Protein AF-A0A7D5P5J7-F1 (afdb_monomer_lite)

Organism: NCBI:txid869886

Foldseek 3Di:
DDDDPDDDPPPPPVLVVVVVVVVVVVVVCPPPPHPDDDDDPDDSPDPALVVVLVVCVVPLVPAAEDEDDWLPDDPDDDISVRVSVVSDVCVVSNHYYAAQLQVLLVCCVVVVDPLARSLVVLVVVCVVSVVPDPVSLLRNCPPRPGDDPSRPPVND

Structure (mmCIF, N/CA/C/O backbone):
data_AF-A0A7D5P5J7-F1
#
_entry.id   AF-A0A7D5P5J7-F1
#
loop_
_atom_site.group_PDB
_atom_site.id
_atom_site.type_symbol
_atom_site.label_atom_id
_atom_site.label_alt_id
_atom_site.label_comp_id
_atom_site.label_asym_id
_atom_site.label_entity_id
_atom_site.label_seq_id
_atom_site.pdbx_PDB_ins_code
_atom_site.Cartn_x
_atom_site.Cartn_y
_atom_site.Cartn_z
_atom_site.occupancy
_atom_site.B_iso_or_equiv
_atom_site.auth_seq_id
_atom_site.auth_comp_id
_atom_site.auth_asym_id
_atom_site.auth_atom_id
_atom_site.pdbx_PDB_model_num
ATOM 1 N N . MET A 1 1 ? 46.779 -3.059 29.435 1.00 34.31 1 MET A N 1
ATOM 2 C CA . MET A 1 1 ? 46.005 -3.895 28.496 1.00 34.31 1 MET A CA 1
ATOM 3 C C . MET A 1 1 ? 45.195 -2.939 27.632 1.00 34.31 1 MET A C 1
ATOM 5 O O . MET A 1 1 ? 44.310 -2.282 28.158 1.00 34.31 1 MET A O 1
ATOM 9 N N . LYS A 1 2 ? 45.613 -2.713 26.380 1.00 31.36 2 LYS A N 1
ATOM 10 C CA . LYS A 1 2 ? 44.911 -1.836 25.431 1.00 31.36 2 LYS A CA 1
ATOM 11 C C . LYS A 1 2 ? 43.918 -2.707 24.664 1.00 31.36 2 LYS A C 1
ATOM 13 O O . LYS A 1 2 ? 44.349 -3.626 23.977 1.00 31.36 2 LYS A O 1
ATOM 18 N N . LEU A 1 3 ? 42.625 -2.447 24.826 1.00 29.69 3 LEU A N 1
ATOM 19 C CA . LEU A 1 3 ? 41.584 -3.024 23.981 1.00 29.69 3 LEU A CA 1
ATOM 20 C C . LEU A 1 3 ? 41.547 -2.213 22.684 1.00 29.69 3 LEU A C 1
ATOM 22 O O . LEU A 1 3 ? 41.175 -1.043 22.684 1.00 29.69 3 LEU A O 1
ATOM 26 N N . HIS A 1 4 ? 42.007 -2.826 21.597 1.00 30.12 4 HIS A N 1
ATOM 27 C CA . HIS A 1 4 ? 41.721 -2.361 20.248 1.00 30.12 4 HIS A CA 1
ATOM 28 C C . HIS A 1 4 ? 40.244 -2.639 19.957 1.00 30.12 4 HIS A C 1
ATOM 30 O O . HIS A 1 4 ? 39.862 -3.798 19.819 1.00 30.12 4 HIS A O 1
ATOM 36 N N . SER A 1 5 ? 39.421 -1.594 19.849 1.00 33.12 5 SER A N 1
ATOM 37 C CA . SER A 1 5 ? 38.124 -1.686 19.181 1.00 33.12 5 SER A CA 1
ATOM 38 C C . SER A 1 5 ? 38.363 -1.604 17.672 1.00 33.12 5 SER A C 1
ATOM 40 O O . SER A 1 5 ? 38.440 -0.523 17.091 1.00 33.12 5 SER A O 1
ATOM 42 N N . GLN A 1 6 ? 38.553 -2.759 17.044 1.00 39.28 6 GLN A N 1
ATOM 43 C CA . GLN A 1 6 ? 38.302 -2.920 15.617 1.00 39.28 6 GLN A CA 1
ATOM 44 C C . GLN A 1 6 ? 37.005 -3.712 15.488 1.00 39.28 6 GLN A C 1
ATOM 46 O O . GLN A 1 6 ? 36.958 -4.891 15.823 1.00 39.28 6 GLN A O 1
ATOM 51 N N . GLY A 1 7 ? 35.955 -3.024 15.058 1.00 33.19 7 GLY A N 1
ATOM 52 C CA . GLY A 1 7 ? 34.623 -3.568 14.838 1.00 33.19 7 GLY A CA 1
ATOM 53 C C . GLY A 1 7 ? 33.859 -2.589 13.961 1.00 33.19 7 GLY A C 1
ATOM 54 O O . GLY A 1 7 ? 33.176 -1.716 14.463 1.00 33.19 7 GLY A O 1
ATOM 55 N N . THR A 1 8 ? 34.142 -2.678 12.667 1.00 38.69 8 THR A N 1
ATOM 56 C CA . THR A 1 8 ? 33.368 -2.216 11.507 1.00 38.69 8 THR A CA 1
ATOM 57 C C . THR A 1 8 ? 31.962 -1.658 11.781 1.00 38.69 8 THR A C 1
ATOM 59 O O . THR A 1 8 ? 30.986 -2.399 11.702 1.00 38.69 8 THR A O 1
ATOM 62 N N . ASP A 1 9 ? 31.848 -0.338 11.942 1.00 38.09 9 ASP A N 1
ATOM 63 C CA . ASP A 1 9 ? 30.650 0.392 11.517 1.00 38.09 9 ASP A CA 1
ATOM 64 C C . ASP A 1 9 ? 30.706 0.461 9.986 1.00 38.09 9 ASP A C 1
ATOM 66 O O . ASP A 1 9 ? 31.237 1.408 9.398 1.00 38.09 9 ASP A O 1
ATOM 70 N N . SER A 1 10 ? 30.265 -0.600 9.304 1.00 40.84 10 SER A N 1
ATOM 71 C CA . SER A 1 10 ? 29.997 -0.471 7.876 1.00 40.84 10 SER A CA 1
ATOM 72 C C . SER A 1 10 ? 28.807 0.468 7.742 1.00 40.84 10 SER A C 1
ATOM 74 O O . SER A 1 10 ? 27.697 0.109 8.122 1.00 40.84 10 SER A O 1
ATOM 76 N N . PHE A 1 11 ? 29.053 1.673 7.240 1.00 46.41 11 PHE A N 1
ATOM 77 C CA . PHE A 1 11 ? 28.021 2.597 6.792 1.00 46.41 11 PHE A CA 1
ATOM 78 C C . PHE A 1 11 ? 27.069 1.856 5.839 1.00 46.41 11 PHE A C 1
ATOM 80 O O . PHE A 1 11 ? 27.402 1.623 4.676 1.00 46.41 11 PHE A O 1
ATOM 87 N N . ASP A 1 12 ? 25.916 1.422 6.347 1.00 61.03 12 ASP A N 1
ATOM 88 C CA . ASP A 1 12 ? 24.883 0.779 5.543 1.00 61.03 12 ASP A CA 1
ATOM 89 C C . ASP A 1 12 ? 24.012 1.875 4.931 1.00 61.03 12 ASP A C 1
ATOM 91 O O . ASP A 1 12 ? 23.033 2.344 5.517 1.00 61.03 12 ASP A O 1
ATOM 95 N N . ALA A 1 13 ? 24.405 2.310 3.733 1.00 59.16 13 ALA A N 1
ATOM 96 C CA . ALA A 1 13 ? 23.678 3.310 2.959 1.00 59.16 13 ALA A CA 1
ATOM 97 C C . ALA A 1 13 ? 22.198 2.931 2.745 1.00 59.16 13 ALA A C 1
ATOM 99 O O . ALA A 1 13 ? 21.350 3.815 2.617 1.00 59.16 13 ALA A O 1
ATOM 100 N N . GLY A 1 14 ? 21.872 1.631 2.739 1.00 61.41 14 GLY A N 1
ATOM 101 C CA . GLY A 1 14 ? 20.501 1.143 2.627 1.00 61.41 14 GLY A CA 1
ATOM 102 C C . GLY A 1 14 ? 19.667 1.424 3.876 1.00 61.41 14 GLY A C 1
ATOM 103 O O . GLY A 1 14 ? 18.499 1.793 3.749 1.00 61.41 14 GLY A O 1
ATOM 104 N N . ASN A 1 15 ? 20.261 1.312 5.065 1.00 63.50 15 ASN A N 1
ATOM 105 C CA . ASN A 1 15 ? 19.587 1.636 6.324 1.00 63.50 15 ASN A CA 1
ATOM 106 C C . ASN A 1 15 ? 19.371 3.141 6.485 1.00 63.50 15 ASN A C 1
ATOM 108 O O . ASN A 1 15 ? 18.279 3.552 6.875 1.00 63.50 15 ASN A O 1
ATOM 112 N N . GLN A 1 16 ? 20.353 3.964 6.102 1.00 68.19 16 GLN A N 1
ATOM 113 C CA . GLN A 1 16 ? 20.185 5.420 6.117 1.00 68.19 16 GLN A CA 1
ATOM 114 C C . GLN A 1 16 ? 19.050 5.859 5.182 1.00 68.19 16 GLN A C 1
ATOM 116 O O . GLN A 1 16 ? 18.188 6.632 5.584 1.00 68.19 16 GLN A O 1
ATOM 121 N N . GLN A 1 17 ? 18.979 5.302 3.967 1.00 65.88 17 GLN A N 1
ATOM 122 C CA . GLN A 1 17 ? 17.914 5.625 3.014 1.00 65.88 17 GLN A CA 1
ATOM 123 C C . GLN A 1 17 ? 16.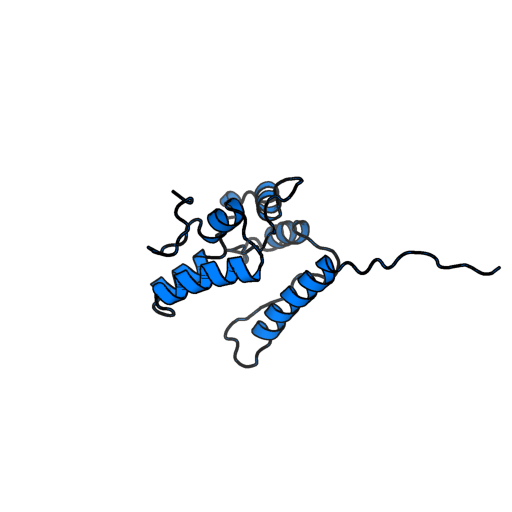512 5.299 3.561 1.00 65.88 17 GLN A C 1
ATOM 125 O O . GLN A 1 17 ? 15.572 6.060 3.328 1.00 65.88 17 GLN A O 1
ATOM 130 N N . ARG A 1 18 ? 16.365 4.180 4.286 1.00 65.81 18 ARG A N 1
ATOM 131 C CA . ARG A 1 18 ? 15.098 3.785 4.929 1.00 65.81 18 ARG A CA 1
ATOM 132 C C . ARG A 1 18 ? 14.733 4.713 6.082 1.00 65.81 18 ARG A C 1
ATOM 134 O O . ARG A 1 18 ? 13.582 5.128 6.167 1.00 65.81 18 ARG A O 1
ATOM 141 N N . ALA A 1 19 ? 15.704 5.061 6.926 1.00 67.25 19 ALA A N 1
ATOM 142 C CA . ALA A 1 19 ? 15.502 6.007 8.018 1.00 67.25 19 ALA A CA 1
ATOM 143 C C . ALA A 1 19 ? 15.077 7.386 7.488 1.00 67.25 19 ALA A C 1
ATOM 145 O O . ALA A 1 19 ? 14.089 7.946 7.955 1.00 67.25 19 ALA A O 1
ATOM 146 N N . ASP A 1 20 ? 15.741 7.884 6.441 1.00 69.38 20 ASP A N 1
ATOM 147 C CA . ASP A 1 20 ? 15.391 9.156 5.805 1.00 69.38 20 ASP A CA 1
ATOM 148 C C . ASP A 1 20 ? 13.994 9.109 5.161 1.00 69.38 20 ASP A C 1
ATOM 150 O O . ASP A 1 20 ? 13.280 10.110 5.145 1.00 69.38 20 ASP A O 1
ATOM 154 N N . ALA A 1 21 ? 13.591 7.965 4.594 1.00 65.50 21 ALA A N 1
ATOM 155 C CA . ALA A 1 21 ? 12.252 7.782 4.036 1.00 65.50 21 ALA A CA 1
ATOM 156 C C . ALA A 1 21 ? 11.168 7.800 5.116 1.00 65.50 21 ALA A C 1
ATOM 158 O O . ALA A 1 21 ? 10.182 8.519 4.957 1.00 65.50 21 ALA A O 1
ATOM 159 N N . ALA A 1 22 ? 11.382 7.081 6.220 1.00 68.44 22 ALA A N 1
ATOM 160 C CA . ALA A 1 22 ? 10.483 7.107 7.368 1.00 68.44 22 ALA A CA 1
ATOM 161 C C . ALA A 1 22 ? 10.365 8.524 7.94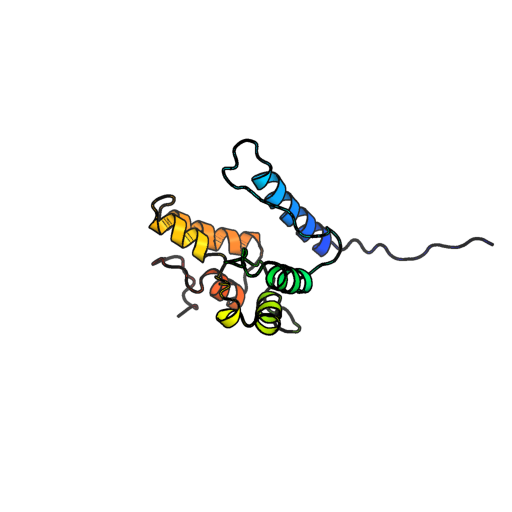8 1.00 68.44 22 ALA A C 1
ATOM 163 O O . ALA A 1 22 ? 9.254 8.999 8.167 1.00 68.44 22 ALA A O 1
ATOM 164 N N . GLN A 1 23 ? 11.489 9.234 8.105 1.00 70.44 23 GLN A N 1
ATOM 165 C CA . GLN A 1 23 ? 11.481 10.595 8.636 1.00 70.44 23 GLN A CA 1
ATOM 166 C C . GLN A 1 23 ? 10.684 11.559 7.752 1.00 70.44 23 GLN A C 1
ATOM 168 O O . GLN A 1 23 ? 9.896 12.328 8.277 1.00 70.44 23 GLN A O 1
ATOM 173 N N . ARG A 1 24 ? 10.792 11.481 6.417 1.00 73.12 24 ARG A N 1
ATOM 174 C CA . ARG A 1 24 ? 9.979 12.328 5.519 1.00 73.12 24 ARG A CA 1
ATOM 175 C C . ARG A 1 24 ? 8.474 12.116 5.688 1.00 73.12 24 ARG A C 1
ATOM 177 O O . ARG A 1 24 ? 7.712 13.068 5.533 1.00 73.12 24 ARG A O 1
ATOM 184 N N . VAL A 1 25 ? 8.048 10.880 5.955 1.00 72.56 25 VAL A N 1
ATOM 185 C CA . VAL A 1 25 ? 6.638 10.585 6.243 1.00 72.56 25 VAL A CA 1
ATOM 186 C C . VAL A 1 25 ? 6.243 11.224 7.569 1.00 72.56 25 VAL A C 1
ATOM 188 O O . VAL A 1 25 ? 5.249 11.940 7.603 1.00 72.56 25 VAL A O 1
ATOM 191 N N . LEU A 1 26 ? 7.046 11.037 8.622 1.00 74.56 26 LEU A N 1
ATOM 192 C CA . LEU A 1 26 ? 6.795 11.644 9.933 1.00 74.56 26 LEU A CA 1
ATOM 193 C C . LEU A 1 26 ? 6.757 13.174 9.853 1.00 74.56 26 LEU A C 1
ATOM 195 O O . LEU A 1 26 ? 5.793 13.762 10.313 1.00 74.56 26 LEU A O 1
ATOM 199 N N . ASP A 1 27 ? 7.708 13.808 9.166 1.00 78.56 27 ASP A N 1
ATOM 200 C CA . ASP A 1 27 ? 7.737 15.264 8.965 1.00 78.56 27 ASP A CA 1
ATOM 201 C C . ASP A 1 27 ? 6.484 15.777 8.233 1.00 78.56 27 ASP A C 1
ATOM 203 O O . ASP A 1 27 ? 6.039 16.901 8.459 1.00 78.56 27 ASP A O 1
ATOM 207 N N . THR A 1 28 ? 5.912 14.965 7.336 1.00 75.19 28 THR A N 1
ATOM 208 C CA . THR A 1 28 ? 4.667 15.305 6.628 1.00 75.19 28 THR A CA 1
ATOM 209 C C . THR A 1 28 ? 3.448 15.172 7.544 1.00 75.19 28 THR A C 1
ATOM 211 O O . THR A 1 28 ? 2.516 15.965 7.431 1.00 75.19 28 THR A O 1
ATOM 214 N N . LEU A 1 29 ? 3.447 14.188 8.447 1.00 71.25 29 LEU A N 1
ATOM 215 C CA . LEU A 1 29 ? 2.373 13.974 9.421 1.00 71.25 29 LEU A CA 1
ATOM 216 C C . LEU A 1 29 ? 2.421 14.991 10.573 1.00 71.25 29 LEU A C 1
ATOM 218 O O . LEU A 1 29 ? 1.367 15.447 11.005 1.00 71.25 29 LEU A O 1
ATOM 222 N N . ASP A 1 30 ? 3.624 15.387 11.002 1.00 70.06 30 ASP A N 1
ATOM 223 C CA . ASP A 1 30 ? 3.902 16.390 12.042 1.00 70.06 30 ASP A CA 1
ATOM 224 C C . ASP A 1 30 ? 3.578 17.834 11.590 1.00 70.06 30 ASP A C 1
ATOM 226 O O . ASP A 1 30 ? 3.720 18.776 12.371 1.00 70.06 30 ASP A O 1
ATOM 230 N N . ALA A 1 31 ? 3.171 18.053 10.334 1.00 69.12 31 ALA A N 1
ATOM 231 C CA . ALA A 1 31 ? 2.791 19.379 9.859 1.00 69.12 31 ALA A CA 1
ATOM 232 C C . ALA A 1 31 ? 1.565 19.897 10.636 1.00 69.12 31 ALA A C 1
ATOM 234 O O . ALA A 1 31 ? 0.548 19.210 10.712 1.00 69.12 31 ALA A O 1
ATOM 235 N N . ASP A 1 32 ? 1.642 21.137 11.145 1.00 58.09 32 ASP A N 1
ATOM 236 C CA . ASP A 1 32 ? 0.642 21.804 12.013 1.00 58.09 32 ASP A CA 1
ATOM 237 C C . ASP A 1 32 ? -0.814 21.820 11.467 1.00 58.09 32 ASP A C 1
ATOM 239 O O . ASP A 1 32 ? -1.741 22.217 12.174 1.00 58.09 32 ASP A O 1
ATOM 243 N N . GLU A 1 33 ? -1.034 21.399 10.218 1.00 60.31 33 GLU A N 1
ATOM 244 C CA . GLU A 1 33 ? -2.329 21.356 9.526 1.00 60.31 33 GLU A CA 1
ATOM 245 C C . GLU A 1 33 ? -2.809 19.933 9.167 1.00 60.31 33 GLU A C 1
ATOM 247 O O . GLU A 1 33 ? -3.806 19.794 8.455 1.00 60.31 33 GLU A O 1
ATOM 252 N N . SER A 1 34 ? -2.138 18.867 9.621 1.00 57.09 34 SER A N 1
ATOM 253 C CA . SER A 1 34 ? -2.546 17.501 9.275 1.00 57.09 34 SER A CA 1
ATOM 254 C C . SER A 1 34 ? -3.921 17.164 9.879 1.00 57.09 34 SER A C 1
ATOM 256 O O . SER A 1 34 ? -4.084 17.203 11.099 1.00 57.09 34 SER A O 1
ATOM 258 N N . PRO A 1 35 ? -4.932 16.794 9.068 1.00 63.41 35 PRO A N 1
ATOM 259 C CA . PRO A 1 35 ? -6.244 16.378 9.567 1.00 63.41 35 PRO A CA 1
ATOM 260 C C . PRO A 1 35 ? -6.245 14.938 10.113 1.00 63.41 35 PRO A C 1
ATOM 262 O O . PRO A 1 35 ? -7.316 14.385 10.364 1.00 63.41 35 PRO A O 1
ATOM 265 N N . LEU A 1 36 ? -5.074 14.303 10.220 1.00 63.62 36 LEU A N 1
ATOM 266 C CA . LEU A 1 36 ? -4.908 12.900 10.580 1.00 63.62 36 LEU A CA 1
ATOM 267 C C . LEU A 1 36 ? -4.349 12.776 11.997 1.00 63.62 36 LEU A C 1
ATOM 269 O O . LEU A 1 36 ? -3.250 13.252 12.271 1.00 63.62 36 LEU A O 1
ATOM 273 N N . ASP A 1 37 ? -5.068 12.059 12.858 1.00 63.97 37 ASP A N 1
ATOM 274 C CA . ASP A 1 37 ? -4.509 11.536 14.102 1.00 63.97 37 ASP A CA 1
ATOM 275 C C . ASP A 1 37 ? -3.645 10.307 13.772 1.00 63.97 37 ASP A C 1
ATOM 277 O O . ASP A 1 37 ? -4.106 9.373 13.109 1.00 63.97 37 ASP A O 1
ATOM 281 N N . TYR A 1 38 ? -2.390 10.294 14.220 1.00 68.88 38 TYR A N 1
ATOM 282 C CA . TYR A 1 38 ? -1.479 9.163 14.043 1.00 68.88 38 TYR A CA 1
ATOM 283 C C . TYR A 1 38 ? -0.742 8.851 15.345 1.00 68.88 38 TYR A C 1
ATOM 285 O O . TYR A 1 38 ? -0.453 9.730 16.156 1.00 68.88 38 TYR A O 1
ATOM 293 N N . GLU A 1 39 ? -0.409 7.577 15.528 1.00 64.50 39 GLU A N 1
ATOM 294 C CA . GLU A 1 39 ? 0.419 7.093 16.628 1.00 64.50 39 GLU A CA 1
ATOM 295 C C . GLU A 1 39 ? 1.566 6.263 16.045 1.00 64.50 39 GLU A C 1
ATOM 297 O O . GLU A 1 39 ? 1.353 5.351 15.243 1.00 64.50 39 GLU A O 1
ATOM 302 N N . PHE A 1 40 ? 2.806 6.594 16.416 1.00 65.81 40 PHE A N 1
ATOM 303 C CA . PHE A 1 40 ? 3.962 5.793 16.029 1.00 65.81 40 PHE A CA 1
ATOM 304 C C . PHE A 1 40 ? 4.128 4.624 17.002 1.00 65.81 40 PHE A C 1
ATOM 306 O O . PHE A 1 40 ? 4.599 4.797 18.124 1.00 65.81 40 PHE A O 1
ATOM 313 N N . CYS A 1 41 ? 3.775 3.424 16.549 1.00 59.75 41 CYS A N 1
ATOM 314 C CA . CYS A 1 41 ? 3.777 2.215 17.376 1.00 59.75 41 CYS A CA 1
ATOM 315 C C . CYS A 1 41 ? 5.058 1.359 17.253 1.00 59.75 41 CYS A C 1
ATOM 317 O O . CYS A 1 41 ? 5.048 0.196 17.651 1.00 59.75 41 CYS A O 1
ATOM 319 N N . GLY A 1 42 ? 6.148 1.885 16.677 1.00 56.97 42 GLY A N 1
ATOM 320 C CA . GLY A 1 42 ? 7.406 1.149 16.472 1.00 56.97 42 GLY A CA 1
ATOM 321 C C . GLY A 1 42 ? 8.555 1.608 17.376 1.00 56.97 42 GLY A C 1
ATOM 322 O O . GLY A 1 42 ? 8.497 2.665 18.002 1.00 56.97 42 GLY A O 1
ATOM 323 N N . SER A 1 43 ? 9.650 0.845 17.402 1.00 52.41 43 SER A N 1
ATOM 324 C CA . SER A 1 43 ? 10.966 1.373 17.771 1.00 52.41 43 SER A CA 1
ATOM 325 C C . SER A 1 43 ? 11.777 1.622 16.490 1.00 52.41 43 SER A C 1
ATOM 327 O O . SER A 1 43 ? 11.661 0.884 15.516 1.00 52.41 43 SER A O 1
ATOM 329 N N . ILE A 1 44 ? 12.604 2.677 16.447 1.00 50.84 44 ILE A N 1
ATOM 330 C CA . ILE A 1 44 ? 13.475 2.990 15.283 1.00 50.84 44 ILE A CA 1
ATOM 331 C C . ILE A 1 44 ? 14.540 1.880 15.062 1.00 50.84 44 ILE A C 1
ATOM 333 O O . ILE A 1 44 ? 15.313 1.908 14.106 1.00 50.84 44 ILE A O 1
ATOM 337 N N . GLN A 1 45 ? 14.592 0.874 15.940 1.00 47.31 45 GLN A N 1
ATOM 338 C CA . GLN A 1 45 ? 15.521 -0.246 15.886 1.00 47.31 45 GLN A CA 1
ATOM 339 C C . GLN A 1 45 ? 14.844 -1.470 15.270 1.00 47.31 45 GLN A C 1
ATOM 341 O O . GLN A 1 45 ? 13.875 -1.947 15.828 1.00 47.31 45 GLN A O 1
ATOM 346 N N . GLU A 1 46 ? 15.378 -1.962 14.145 1.00 52.09 46 GLU A N 1
ATOM 347 C CA . GLU A 1 46 ? 15.248 -3.315 13.545 1.00 52.09 46 GLU A CA 1
ATOM 348 C C . GLU A 1 46 ? 13.936 -4.121 13.721 1.00 52.09 46 GLU A C 1
ATOM 350 O O . GLU A 1 46 ? 13.915 -5.344 13.593 1.00 52.09 46 GLU A O 1
ATOM 355 N N . GLU A 1 47 ? 12.804 -3.470 13.940 1.00 57.91 47 GLU A N 1
ATOM 356 C CA . GLU A 1 47 ? 11.503 -4.108 14.078 1.00 57.91 47 GLU A CA 1
ATOM 357 C C . GLU A 1 47 ? 10.817 -4.126 12.714 1.00 57.91 47 GLU A C 1
ATOM 359 O O . GLU A 1 47 ? 9.890 -3.366 12.446 1.00 57.91 47 GLU A O 1
ATOM 364 N N . GLY A 1 48 ? 11.335 -4.981 11.825 1.00 66.12 48 GLY A N 1
ATOM 365 C CA . GLY A 1 48 ? 10.798 -5.212 10.480 1.00 66.12 48 GLY A CA 1
ATOM 366 C C . GLY A 1 48 ? 9.373 -5.784 10.482 1.00 66.12 48 GLY A C 1
ATOM 367 O O . GLY A 1 48 ? 8.599 -5.620 11.415 1.00 66.12 48 GLY A O 1
ATOM 368 N N . GLU A 1 49 ? 8.996 -6.533 9.454 1.00 71.38 49 GLU A N 1
ATOM 369 C CA . GLU A 1 49 ? 7.595 -6.908 9.185 1.00 71.38 49 GLU A CA 1
ATOM 370 C C . GLU A 1 49 ? 6.963 -7.845 10.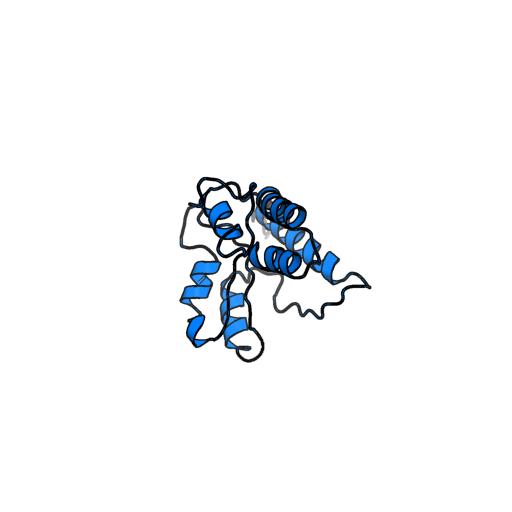233 1.00 71.38 49 GLU A C 1
ATOM 372 O O . GLU A 1 49 ? 5.744 -8.022 10.280 1.00 71.38 49 GLU A O 1
ATOM 377 N N . TRP A 1 50 ? 7.790 -8.396 11.122 1.00 74.31 50 TRP A N 1
ATOM 378 C CA . TRP A 1 50 ? 7.389 -9.072 12.355 1.00 74.31 50 TRP A CA 1
ATOM 379 C C . TRP A 1 50 ? 6.531 -8.187 13.273 1.00 74.31 50 TRP A C 1
ATOM 381 O O . TRP A 1 50 ? 5.517 -8.667 13.787 1.00 74.31 50 TRP A O 1
ATOM 391 N N . SER A 1 51 ? 6.901 -6.915 13.444 1.00 77.94 51 SER A N 1
ATOM 392 C CA . SER A 1 51 ? 6.248 -6.004 14.392 1.00 77.94 51 SER A CA 1
ATOM 393 C C . SER A 1 51 ? 4.832 -5.661 13.940 1.00 77.94 51 SER A C 1
ATOM 395 O O . SER A 1 51 ? 3.913 -5.638 14.753 1.00 77.94 51 SER A O 1
ATOM 397 N N . VAL A 1 52 ? 4.631 -5.525 12.624 1.00 83.56 52 VAL A N 1
ATOM 398 C CA . VAL A 1 52 ? 3.320 -5.290 12.002 1.00 83.56 52 VAL A CA 1
ATOM 399 C C . VAL A 1 52 ? 2.343 -6.410 12.353 1.00 83.56 52 VAL A C 1
ATOM 401 O O . VAL A 1 52 ? 1.220 -6.147 12.775 1.00 83.56 52 VAL A O 1
ATOM 404 N N . ALA A 1 53 ? 2.762 -7.671 12.212 1.00 84.50 53 ALA A N 1
ATOM 405 C CA . ALA A 1 53 ? 1.881 -8.799 12.495 1.00 84.50 53 ALA A CA 1
ATOM 406 C C . ALA A 1 53 ? 1.483 -8.870 13.978 1.00 84.50 53 ALA A C 1
ATOM 408 O O . ALA A 1 53 ? 0.334 -9.179 14.290 1.00 84.50 53 ALA A O 1
ATOM 409 N N . GLU A 1 54 ? 2.410 -8.589 14.893 1.00 84.62 54 GLU A N 1
ATOM 410 C CA . GLU A 1 54 ? 2.120 -8.602 16.329 1.00 84.62 54 GLU A CA 1
ATOM 411 C C . GLU A 1 54 ? 1.228 -7.424 16.744 1.00 84.62 54 GLU A C 1
ATOM 413 O O . GLU A 1 54 ? 0.246 -7.614 17.460 1.00 84.62 54 GLU A O 1
ATOM 418 N N . MET A 1 55 ? 1.498 -6.231 16.211 1.00 84.81 55 MET A N 1
ATOM 419 C CA . MET A 1 55 ? 0.684 -5.036 16.434 1.00 84.81 55 MET A CA 1
ATOM 420 C C . MET A 1 55 ? -0.770 -5.254 16.009 1.00 84.81 55 MET A C 1
ATOM 422 O O . MET A 1 55 ? -1.685 -4.906 16.752 1.00 84.81 55 MET A O 1
ATOM 426 N N . VAL A 1 56 ? -0.997 -5.890 14.858 1.00 88.19 56 VAL A N 1
ATOM 427 C CA . VAL A 1 56 ? -2.353 -6.199 14.383 1.00 88.19 56 VAL A CA 1
ATOM 428 C C . VAL A 1 56 ? -3.056 -7.182 15.311 1.00 88.19 56 VAL A C 1
ATOM 430 O O . VAL A 1 56 ? -4.202 -6.947 15.676 1.00 88.19 56 VAL A O 1
ATOM 433 N N . LYS A 1 57 ? -2.377 -8.244 15.765 1.00 87.25 57 LYS A N 1
ATOM 434 C CA . LYS A 1 57 ? -2.963 -9.218 16.707 1.00 87.25 57 LYS A CA 1
ATOM 435 C C . LYS A 1 57 ? -3.400 -8.576 18.023 1.00 87.25 57 LYS A C 1
ATOM 437 O O . LYS A 1 57 ? -4.392 -9.009 18.602 1.00 87.25 57 LYS A O 1
ATOM 442 N N . GLN A 1 58 ? -2.661 -7.575 18.492 1.00 86.56 58 GLN A N 1
ATOM 443 C CA . GLN A 1 58 ? -2.957 -6.870 19.739 1.00 86.56 58 GLN A CA 1
ATOM 444 C C . GLN A 1 58 ? -4.073 -5.825 19.595 1.00 86.56 58 GLN A C 1
ATOM 446 O O . GLN A 1 58 ? -4.665 -5.455 20.604 1.00 86.56 58 GLN A O 1
ATOM 451 N N . ASN A 1 59 ? -4.384 -5.389 18.368 1.00 87.25 59 ASN A N 1
ATOM 452 C CA . ASN A 1 59 ? -5.302 -4.280 18.083 1.00 87.25 59 ASN A CA 1
ATOM 453 C C . ASN A 1 59 ? -6.324 -4.637 16.981 1.00 87.25 59 ASN A C 1
ATOM 455 O O . ASN A 1 59 ? -6.646 -3.809 16.126 1.00 87.25 59 ASN A O 1
ATOM 459 N N . LEU A 1 60 ? -6.816 -5.884 16.969 1.00 87.31 60 LEU A N 1
ATOM 460 C CA . LEU A 1 60 ? -7.741 -6.403 15.942 1.00 87.31 60 LEU A CA 1
ATOM 461 C C . LEU A 1 60 ? -9.084 -5.662 15.872 1.00 87.31 60 LEU A C 1
ATOM 463 O O . LEU A 1 60 ? -9.782 -5.751 14.870 1.00 87.31 60 LEU A O 1
ATOM 467 N N . ASP A 1 61 ? -9.474 -4.973 16.938 1.00 86.94 61 ASP A N 1
ATOM 468 C CA . ASP A 1 61 ? -10.694 -4.170 17.008 1.00 86.94 61 ASP A CA 1
ATOM 469 C C . ASP A 1 61 ? -10.531 -2.764 16.415 1.00 86.94 61 ASP A C 1
ATOM 471 O O . ASP A 1 61 ? -11.528 -2.076 16.207 1.00 86.94 61 ASP A O 1
ATOM 475 N N . THR A 1 62 ? -9.292 -2.348 16.145 1.00 86.94 62 THR A N 1
ATOM 476 C CA . THR A 1 62 ? -8.956 -0.982 15.723 1.00 86.94 62 THR A CA 1
ATOM 477 C C . THR A 1 62 ? -8.306 -0.945 14.340 1.00 86.94 62 THR A C 1
ATOM 479 O O . THR A 1 62 ? -8.563 -0.031 13.559 1.00 86.94 62 THR A O 1
ATOM 482 N N . ILE A 1 63 ? -7.453 -1.920 14.011 1.00 88.88 63 ILE A N 1
ATOM 483 C CA . ILE A 1 63 ? -6.714 -1.922 12.744 1.00 88.88 63 ILE A CA 1
ATOM 484 C C . ILE A 1 63 ? -7.551 -2.577 11.647 1.00 88.88 63 ILE A C 1
ATOM 486 O O . ILE A 1 63 ? -7.706 -3.792 11.618 1.00 88.88 63 ILE A O 1
ATOM 490 N N . GLU A 1 64 ? -8.020 -1.772 10.696 1.00 90.75 64 GLU A N 1
ATOM 491 C CA . GLU A 1 64 ? -8.816 -2.247 9.555 1.00 90.75 64 GLU A CA 1
ATOM 492 C C . GLU A 1 64 ? -7.981 -2.460 8.284 1.00 90.75 64 GLU A C 1
ATOM 494 O O . GLU A 1 64 ? -8.320 -3.287 7.435 1.00 90.75 64 GLU A O 1
ATOM 499 N N . ILE A 1 65 ? -6.888 -1.706 8.122 1.00 90.50 65 ILE A N 1
ATOM 500 C CA . ILE A 1 65 ? -6.096 -1.666 6.888 1.00 90.50 65 ILE A CA 1
ATOM 501 C C . ILE A 1 65 ? -4.600 -1.669 7.206 1.00 90.50 65 ILE A C 1
ATOM 503 O O . ILE A 1 65 ? -4.125 -0.922 8.056 1.00 90.50 65 ILE A O 1
ATOM 507 N N . ILE A 1 66 ? -3.842 -2.467 6.453 1.00 89.19 66 ILE A N 1
ATOM 508 C CA . ILE A 1 66 ? -2.379 -2.474 6.440 1.00 89.19 66 ILE A CA 1
ATOM 509 C C . ILE A 1 66 ? -1.886 -1.976 5.075 1.00 89.19 66 ILE A C 1
ATOM 511 O O . ILE A 1 66 ? -2.074 -2.636 4.049 1.00 89.19 66 ILE A O 1
ATOM 515 N N . LEU A 1 67 ? -1.201 -0.832 5.064 1.00 85.44 67 LEU A N 1
ATOM 516 C CA . LEU A 1 67 ? -0.504 -0.297 3.894 1.00 85.44 67 LEU A CA 1
ATOM 517 C C . LEU A 1 67 ? 0.998 -0.521 4.066 1.00 85.44 67 LEU A C 1
ATOM 519 O O . LEU A 1 67 ? 1.607 0.021 4.981 1.00 85.44 67 LEU A O 1
ATOM 523 N N . MET A 1 68 ? 1.603 -1.338 3.201 1.00 80.00 68 MET A N 1
ATOM 524 C CA . MET A 1 68 ? 3.024 -1.688 3.312 1.00 80.00 68 MET A CA 1
ATOM 525 C C . MET A 1 68 ? 3.817 -1.298 2.076 1.00 80.00 68 MET A C 1
ATOM 527 O O . MET A 1 68 ? 3.475 -1.671 0.952 1.00 80.00 68 MET A O 1
ATOM 531 N N . MET A 1 69 ? 4.931 -0.617 2.314 1.00 72.62 69 MET A N 1
ATOM 532 C CA . MET A 1 69 ? 6.005 -0.443 1.345 1.00 72.62 69 MET A CA 1
ATOM 533 C C . MET A 1 69 ? 7.012 -1.573 1.552 1.00 72.62 69 MET A C 1
ATOM 535 O O . MET A 1 69 ? 7.740 -1.569 2.541 1.00 72.62 69 MET A O 1
ATOM 539 N N . ASP A 1 70 ? 7.060 -2.555 0.654 1.00 70.38 70 ASP A N 1
ATOM 540 C CA . ASP A 1 70 ? 8.076 -3.606 0.690 1.00 70.38 70 ASP A CA 1
ATOM 541 C C . ASP A 1 70 ? 8.864 -3.657 -0.620 1.00 70.38 70 ASP A C 1
ATOM 543 O O . ASP A 1 70 ? 8.346 -3.395 -1.702 1.00 70.38 70 ASP A O 1
ATOM 547 N N . ARG A 1 71 ? 10.163 -3.975 -0.529 1.00 57.16 71 ARG A N 1
ATOM 548 C CA . ARG A 1 71 ? 11.055 -3.987 -1.704 1.00 57.16 71 ARG A CA 1
ATOM 549 C C . ARG A 1 71 ? 10.690 -5.047 -2.743 1.00 57.16 71 ARG A C 1
ATOM 551 O O . ARG A 1 71 ? 11.206 -4.963 -3.847 1.00 57.16 71 ARG A O 1
ATOM 558 N N . GLY A 1 72 ? 9.827 -6.003 -2.393 1.00 56.09 72 GLY A N 1
ATOM 559 C CA . GLY A 1 72 ? 9.346 -7.063 -3.271 1.00 56.09 72 GLY A CA 1
ATOM 560 C C . GLY A 1 72 ? 10.460 -7.941 -3.860 1.00 56.09 72 GLY A C 1
ATOM 561 O O . GLY A 1 72 ? 11.176 -7.517 -4.750 1.00 56.09 72 GLY A O 1
ATOM 562 N N . ASP A 1 73 ? 10.554 -9.198 -3.416 1.00 52.94 73 ASP A N 1
ATOM 563 C CA . ASP A 1 73 ? 11.332 -10.302 -4.021 1.00 52.94 73 ASP A CA 1
ATOM 564 C C . ASP A 1 73 ? 12.603 -9.926 -4.806 1.00 52.94 73 ASP A C 1
ATOM 566 O O . ASP A 1 73 ? 12.739 -10.233 -5.992 1.00 52.94 73 ASP A O 1
ATOM 570 N N . THR A 1 74 ? 13.587 -9.330 -4.138 1.00 50.06 74 THR A N 1
ATOM 571 C CA . THR A 1 74 ? 14.971 -9.427 -4.607 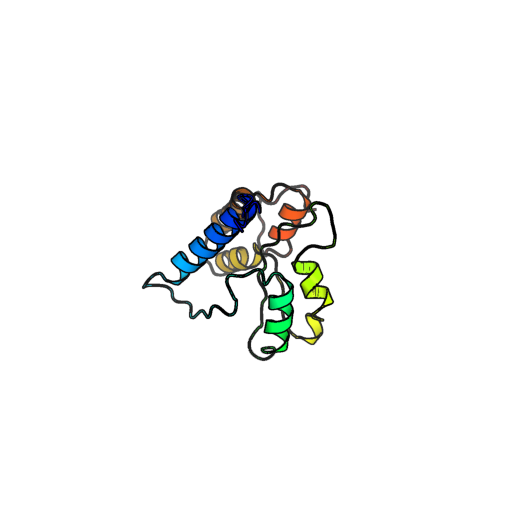1.00 50.06 74 THR A CA 1
ATOM 572 C C . THR A 1 74 ? 15.697 -10.435 -3.729 1.00 50.06 74 THR A C 1
ATOM 574 O 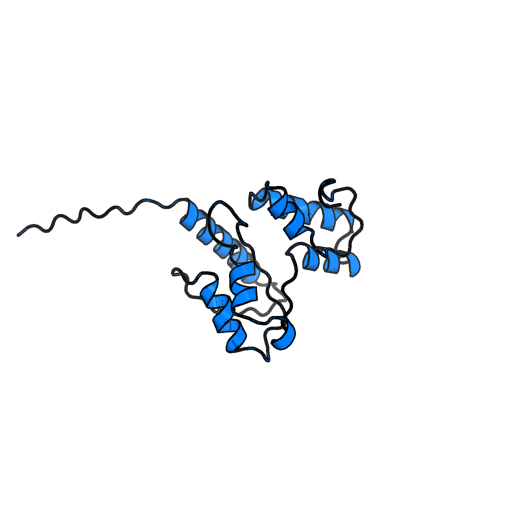O . THR A 1 74 ? 16.195 -10.124 -2.652 1.00 50.06 74 THR A O 1
ATOM 577 N N . GLU A 1 75 ? 15.703 -11.662 -4.236 1.00 46.50 75 GLU A N 1
ATOM 578 C CA . GLU A 1 75 ? 16.644 -12.749 -3.957 1.00 46.50 75 GLU A CA 1
ATOM 579 C C . GLU A 1 75 ? 16.392 -13.731 -2.806 1.00 46.50 75 GLU A C 1
ATOM 581 O O . GLU A 1 75 ? 16.796 -14.872 -3.000 1.00 46.50 75 GLU A O 1
ATOM 586 N N . MET A 1 76 ? 15.671 -13.446 -1.711 1.00 43.53 76 MET A N 1
ATOM 587 C CA . MET A 1 76 ? 15.243 -14.516 -0.776 1.00 43.53 76 MET A CA 1
ATOM 588 C C . MET A 1 76 ? 13.944 -14.204 -0.004 1.00 43.53 76 MET A C 1
ATOM 590 O O . MET A 1 76 ? 13.847 -13.189 0.672 1.00 43.53 76 MET A O 1
ATOM 594 N N . ALA A 1 77 ? 13.002 -15.156 -0.054 1.00 45.31 77 ALA A N 1
ATOM 595 C CA . ALA A 1 77 ? 11.859 -15.376 0.847 1.00 45.31 77 ALA A CA 1
ATOM 596 C C . ALA A 1 77 ? 10.794 -14.258 0.974 1.00 45.31 77 ALA A C 1
ATOM 598 O O . ALA A 1 77 ? 10.720 -13.535 1.962 1.00 45.31 77 ALA A O 1
ATOM 599 N N . ASP A 1 78 ? 9.874 -14.244 0.007 1.00 52.12 78 ASP A N 1
ATOM 600 C CA . ASP A 1 78 ? 8.467 -13.809 0.069 1.00 52.12 78 ASP A CA 1
ATOM 601 C C . ASP A 1 78 ? 8.136 -12.329 0.357 1.00 52.12 78 ASP A C 1
ATOM 603 O O . ASP A 1 78 ? 7.003 -11.910 0.116 1.00 52.12 78 ASP A O 1
ATOM 607 N N . GLY A 1 79 ? 9.075 -11.512 0.829 1.00 71.00 79 GLY A N 1
ATOM 608 C CA . GLY A 1 79 ? 8.827 -10.098 1.127 1.00 71.00 79 GLY A CA 1
ATOM 609 C C . GLY A 1 79 ? 7.899 -9.856 2.327 1.00 71.00 79 GLY A C 1
ATOM 610 O O . GLY A 1 79 ? 7.242 -10.757 2.864 1.00 71.00 79 GLY A O 1
ATOM 611 N N . GLY A 1 80 ? 7.856 -8.599 2.762 1.00 76.75 80 GLY A N 1
ATOM 612 C CA . GLY A 1 80 ? 7.150 -8.163 3.960 1.00 76.75 80 GLY A CA 1
ATOM 613 C C . GLY A 1 80 ? 5.655 -8.466 3.953 1.00 76.75 80 GLY A C 1
ATOM 614 O O . GLY A 1 80 ? 5.110 -9.003 4.921 1.00 76.75 80 GLY A O 1
ATOM 615 N N . ARG A 1 81 ? 4.982 -8.204 2.828 1.00 81.06 81 ARG A N 1
ATOM 616 C CA . ARG A 1 81 ? 3.537 -8.450 2.688 1.00 81.06 81 ARG A CA 1
ATOM 617 C C . ARG A 1 81 ? 3.182 -9.928 2.816 1.00 81.06 81 ARG A C 1
ATOM 619 O O . ARG A 1 81 ? 2.207 -10.276 3.482 1.00 81.06 81 ARG A O 1
ATOM 626 N N . SER A 1 82 ? 3.965 -10.813 2.202 1.00 79.31 82 SER A N 1
ATOM 627 C CA . SER A 1 82 ? 3.707 -12.253 2.292 1.00 79.31 82 SER A CA 1
ATOM 628 C C . SER A 1 82 ? 4.014 -12.796 3.679 1.00 79.31 82 SER A C 1
ATOM 630 O O . SER A 1 82 ? 3.308 -13.689 4.146 1.00 79.31 82 SER A O 1
ATOM 632 N N . TYR A 1 83 ? 5.029 -12.253 4.361 1.00 82.88 83 TYR A N 1
ATOM 633 C CA . TYR A 1 83 ? 5.265 -12.568 5.765 1.00 82.88 83 TYR A CA 1
ATOM 634 C C . TYR A 1 83 ? 4.026 -12.237 6.607 1.00 82.88 83 TYR A C 1
ATOM 636 O O . TYR A 1 83 ? 3.507 -13.122 7.290 1.00 82.88 83 TYR A O 1
ATOM 644 N N . VAL A 1 84 ? 3.498 -11.014 6.499 1.00 86.00 84 VAL A N 1
ATOM 645 C CA . VAL A 1 84 ? 2.329 -10.592 7.283 1.00 86.00 84 VAL A CA 1
ATOM 646 C C . VAL A 1 84 ? 1.097 -11.437 6.943 1.00 86.00 84 VAL A C 1
ATOM 648 O O . VAL A 1 84 ? 0.448 -11.933 7.856 1.00 86.00 84 VAL A O 1
ATOM 651 N N . ARG A 1 85 ? 0.832 -11.722 5.659 1.00 86.69 85 ARG A N 1
ATOM 652 C CA . ARG A 1 85 ? -0.267 -12.613 5.219 1.00 86.69 85 ARG A CA 1
ATOM 653 C C . ARG A 1 85 ? -0.166 -14.052 5.731 1.00 86.69 85 ARG A C 1
ATOM 655 O O . ARG A 1 85 ? -1.172 -14.742 5.801 1.00 86.69 85 ARG A O 1
ATOM 662 N N . ARG A 1 86 ? 1.036 -14.546 6.037 1.00 84.75 86 ARG A N 1
ATOM 663 C CA . ARG A 1 86 ? 1.202 -15.867 6.667 1.00 84.75 86 ARG A CA 1
ATOM 664 C C . ARG A 1 86 ? 0.972 -15.828 8.168 1.00 84.75 86 ARG A C 1
ATOM 666 O O . ARG A 1 86 ? 0.506 -16.810 8.733 1.00 84.75 86 ARG A O 1
ATOM 673 N N . GLN A 1 87 ? 1.384 -14.740 8.812 1.00 88.44 87 GLN A N 1
ATOM 674 C CA . GLN A 1 87 ? 1.268 -14.583 10.261 1.00 88.44 87 GLN A CA 1
ATOM 675 C C . GLN A 1 87 ? -0.128 -14.147 10.701 1.00 88.44 87 GLN A C 1
ATOM 677 O O . GLN A 1 87 ? -0.510 -14.401 11.846 1.00 88.44 87 GLN A O 1
ATOM 682 N N . LEU A 1 88 ? -0.856 -13.489 9.803 1.00 86.88 88 LEU A N 1
ATOM 683 C CA . LEU A 1 88 ? -2.227 -13.048 9.960 1.00 86.88 88 LEU A CA 1
ATOM 684 C C . LEU A 1 88 ? -3.077 -13.751 8.912 1.00 86.88 88 LEU A C 1
ATOM 686 O O . LEU A 1 88 ? -2.888 -13.528 7.717 1.00 86.88 88 LEU A O 1
ATOM 690 N N . ASP A 1 89 ? -4.056 -14.538 9.346 1.00 88.81 89 ASP A N 1
ATOM 691 C CA . ASP A 1 89 ? -5.178 -14.841 8.465 1.00 88.81 89 ASP A CA 1
ATOM 692 C C . ASP A 1 89 ? -5.988 -13.549 8.306 1.00 88.81 89 ASP A C 1
ATOM 694 O O . ASP A 1 89 ? -6.844 -13.234 9.126 1.00 88.81 89 ASP A O 1
ATOM 698 N N . LEU A 1 90 ? -5.640 -12.744 7.296 1.00 88.50 90 LEU A N 1
ATOM 699 C CA . LEU A 1 90 ? -6.216 -11.412 7.081 1.00 88.50 90 LEU A CA 1
ATOM 700 C C . LEU A 1 90 ? -7.743 -11.447 6.968 1.00 88.50 90 LEU A C 1
ATOM 702 O O . LEU A 1 90 ? -8.418 -10.517 7.404 1.00 88.50 90 LEU A O 1
ATOM 706 N N . LYS A 1 91 ? -8.288 -12.529 6.401 1.00 87.25 91 LYS A N 1
ATOM 707 C CA . LYS A 1 91 ? -9.730 -12.690 6.237 1.00 87.25 91 LYS A CA 1
ATOM 708 C C . LYS A 1 91 ? -10.400 -12.922 7.586 1.00 87.25 91 LYS A C 1
ATOM 710 O O . LYS A 1 91 ? -11.391 -12.258 7.877 1.00 87.25 91 LYS A O 1
ATOM 715 N N . ASP A 1 92 ? -9.859 -13.831 8.391 1.00 89.75 92 ASP A N 1
ATOM 716 C CA . ASP A 1 92 ? -10.393 -14.117 9.725 1.00 89.75 92 ASP A CA 1
ATOM 717 C C . ASP A 1 92 ? -10.152 -12.954 10.699 1.00 89.75 92 ASP A C 1
ATOM 719 O O . ASP A 1 92 ? -10.977 -12.700 11.575 1.00 89.75 92 ASP A O 1
ATOM 723 N N . ALA A 1 93 ? -9.058 -12.212 10.515 1.00 88.00 93 ALA A N 1
ATOM 724 C CA . ALA A 1 93 ? -8.736 -11.004 11.267 1.00 88.00 93 ALA A CA 1
ATOM 725 C C . ALA A 1 93 ? -9.602 -9.794 10.872 1.00 88.00 93 ALA A C 1
ATOM 727 O O . ALA A 1 93 ? -9.613 -8.808 11.599 1.00 88.00 93 ALA A O 1
ATOM 728 N N . GLY A 1 94 ? -10.310 -9.845 9.738 1.00 91.00 94 GLY A N 1
ATOM 729 C CA . GLY A 1 94 ? -11.086 -8.710 9.232 1.00 91.00 94 GLY A CA 1
ATOM 730 C C . GLY A 1 94 ? -10.229 -7.526 8.772 1.00 91.00 94 GLY A C 1
ATOM 731 O O . GLY A 1 94 ? -10.731 -6.409 8.715 1.00 91.00 94 GLY A O 1
ATOM 732 N N . VAL A 1 95 ? -8.956 -7.761 8.431 1.00 92.75 95 VAL A N 1
ATOM 733 C CA . VAL A 1 95 ? -7.984 -6.712 8.086 1.00 92.75 95 VAL A CA 1
ATOM 734 C C . VAL A 1 95 ? -7.666 -6.753 6.596 1.00 92.75 95 VAL A C 1
ATOM 736 O O . VAL A 1 95 ? -7.225 -7.773 6.063 1.00 92.75 95 VAL A O 1
ATOM 739 N N . ALA A 1 96 ? -7.842 -5.631 5.903 1.00 91.44 96 ALA A N 1
ATOM 740 C CA . ALA A 1 96 ? -7.464 -5.500 4.503 1.00 91.44 96 ALA A CA 1
ATOM 741 C C . ALA A 1 96 ? -5.974 -5.152 4.356 1.00 91.44 96 ALA A C 1
ATOM 743 O O . ALA A 1 96 ? -5.382 -4.465 5.183 1.00 91.44 96 ALA A O 1
ATOM 744 N N . MET A 1 97 ? -5.358 -5.586 3.257 1.00 90.25 97 MET A N 1
ATOM 745 C CA . MET A 1 97 ? -3.985 -5.202 2.914 1.00 90.25 97 MET A CA 1
ATOM 746 C C . MET A 1 97 ? -3.896 -4.816 1.435 1.00 90.25 97 MET A C 1
ATOM 748 O O . MET A 1 97 ? -3.367 -5.595 0.629 1.00 90.25 97 MET A O 1
ATOM 752 N N . PRO A 1 98 ? -4.468 -3.659 1.056 1.00 89.69 98 PRO A N 1
ATOM 753 C CA . PRO A 1 98 ? -4.481 -3.214 -0.327 1.00 89.69 98 PRO A CA 1
ATOM 754 C C . PRO A 1 98 ? -3.076 -2.816 -0.809 1.00 89.69 98 PRO A C 1
ATOM 756 O O . PRO A 1 98 ? -2.114 -2.684 -0.033 1.00 89.69 98 PRO A O 1
ATOM 759 N N . SER A 1 99 ? -2.939 -2.666 -2.125 1.00 86.50 99 SER A N 1
ATOM 760 C CA . SER A 1 99 ? -1.768 -2.028 -2.724 1.00 86.50 99 SER A CA 1
ATOM 761 C C . SER A 1 99 ? -1.693 -0.555 -2.318 1.00 86.50 99 SER A C 1
ATOM 763 O O . SER A 1 99 ? -2.654 0.027 -1.815 1.00 86.50 99 SER A O 1
ATOM 765 N N . LEU A 1 100 ? -0.532 0.060 -2.522 1.00 84.38 100 LEU A N 1
ATOM 766 C CA . LEU A 1 100 ? -0.352 1.479 -2.210 1.00 84.38 100 LEU A CA 1
ATOM 767 C C . LEU A 1 100 ? -0.992 2.407 -3.244 1.00 84.38 100 LEU A C 1
ATOM 769 O O . LEU A 1 100 ? -1.247 3.563 -2.920 1.00 84.38 100 LEU A O 1
ATOM 773 N N . GLY A 1 101 ? -1.294 1.916 -4.449 1.00 89.00 101 GLY A N 1
ATOM 774 C CA . GLY A 1 101 ? -2.049 2.689 -5.429 1.00 89.00 101 GLY A CA 1
ATOM 775 C C . GLY A 1 101 ? -3.532 2.810 -5.078 1.00 89.00 101 GLY A C 1
ATOM 776 O O . GLY A 1 101 ? -4.155 3.810 -5.422 1.00 89.00 101 GLY A O 1
ATOM 777 N N . VAL A 1 102 ? -4.114 1.834 -4.367 1.00 91.88 102 VAL A N 1
ATOM 778 C CA . VAL A 1 102 ? -5.556 1.823 -4.046 1.00 91.88 102 VAL A CA 1
ATOM 779 C C . VAL A 1 102 ? -6.013 3.085 -3.306 1.00 91.88 102 VAL A C 1
ATOM 781 O O . VAL A 1 102 ? -6.985 3.684 -3.763 1.00 91.88 102 VAL A O 1
ATOM 784 N N . PRO A 1 103 ? -5.348 3.545 -2.224 1.00 90.44 103 PRO A N 1
ATOM 785 C CA . PRO A 1 103 ? -5.712 4.805 -1.581 1.00 90.44 103 PRO A CA 1
ATOM 786 C C . PRO A 1 103 ? -5.749 5.989 -2.552 1.00 90.44 103 PRO A C 1
ATOM 788 O O . PRO A 1 103 ? -6.680 6.784 -2.502 1.00 90.44 103 PRO A O 1
ATOM 791 N N . ILE A 1 104 ? -4.790 6.076 -3.479 1.00 90.94 104 ILE A N 1
ATOM 792 C CA . ILE A 1 104 ? -4.713 7.165 -4.464 1.00 90.94 104 ILE A CA 1
ATOM 793 C C . ILE A 1 104 ? -5.876 7.077 -5.455 1.00 90.94 104 ILE A C 1
ATOM 795 O O . ILE A 1 104 ? -6.525 8.084 -5.736 1.00 90.94 104 ILE A O 1
ATOM 799 N N . GLY A 1 105 ? -6.207 5.869 -5.916 1.00 91.00 105 GLY A N 1
ATOM 800 C CA . GLY A 1 105 ? -7.376 5.656 -6.765 1.00 91.00 105 GLY A CA 1
ATOM 801 C C . GLY A 1 105 ? -8.696 6.005 -6.076 1.00 91.00 105 GLY A C 1
ATOM 802 O O . GLY A 1 105 ? -9.571 6.610 -6.689 1.00 91.00 105 GLY A O 1
ATOM 803 N N . LEU A 1 106 ? -8.829 5.717 -4.779 1.00 92.00 106 LEU A N 1
ATOM 804 C CA . LEU A 1 106 ? -10.005 6.122 -4.002 1.00 92.00 106 LEU A CA 1
ATOM 805 C C . LEU A 1 106 ? -10.119 7.647 -3.870 1.00 92.00 106 LEU A C 1
ATOM 807 O O . LEU A 1 106 ? -11.228 8.173 -3.950 1.00 92.00 106 LEU A O 1
ATOM 811 N N . LEU A 1 107 ? -9.001 8.368 -3.713 1.00 91.25 107 LEU A N 1
ATOM 812 C CA . LEU A 1 107 ? -9.006 9.837 -3.702 1.00 91.25 107 LEU A CA 1
ATOM 813 C C . LEU A 1 107 ? -9.508 10.407 -5.036 1.00 91.25 107 LEU A C 1
ATOM 815 O O . LEU A 1 107 ? -10.285 11.364 -5.036 1.00 91.25 107 LEU A O 1
ATOM 819 N N . ALA A 1 108 ? -9.126 9.798 -6.161 1.00 92.38 108 ALA A N 1
ATOM 820 C CA . ALA A 1 108 ? -9.653 10.177 -7.470 1.00 92.38 108 ALA A CA 1
ATOM 821 C C . ALA A 1 108 ? -11.154 9.882 -7.608 1.00 92.38 108 ALA A C 1
ATOM 823 O O . ALA A 1 108 ? -11.916 10.762 -8.007 1.00 92.38 108 ALA A O 1
ATOM 824 N N . GLN A 1 109 ? -11.625 8.708 -7.171 1.00 90.81 109 GLN A N 1
ATOM 825 C CA . GLN A 1 109 ? -13.064 8.394 -7.165 1.00 90.81 109 GLN A CA 1
ATOM 826 C C . GLN A 1 109 ? -13.895 9.358 -6.306 1.00 90.81 109 GLN A C 1
ATOM 828 O O . GLN A 1 109 ? -15.075 9.583 -6.577 1.00 90.81 109 GLN A O 1
ATOM 833 N N . GLN A 1 110 ? -13.289 9.933 -5.268 1.00 92.38 110 GLN A N 1
ATOM 834 C CA . GLN A 1 110 ? -13.915 10.935 -4.405 1.00 92.38 110 GLN A CA 1
ATOM 835 C C . GLN A 1 110 ? -13.818 12.364 -4.965 1.00 92.38 110 GLN A C 1
ATOM 837 O O . GLN A 1 110 ? -14.350 13.291 -4.355 1.00 92.38 110 GLN A O 1
ATOM 842 N N . GLY A 1 111 ? -13.166 12.557 -6.116 1.00 89.81 111 GLY A N 1
ATOM 843 C CA . GLY A 1 111 ? -12.962 13.863 -6.742 1.00 89.81 111 GLY A CA 1
ATOM 844 C C . GLY A 1 111 ? -11.971 14.762 -5.998 1.00 89.81 111 GLY A C 1
ATOM 845 O O . GLY A 1 111 ? -11.987 15.974 -6.203 1.00 89.81 111 GLY A O 1
ATOM 846 N N . ILE A 1 112 ? -11.142 14.191 -5.116 1.00 92.00 112 ILE A N 1
ATOM 847 C CA . ILE A 1 112 ? -10.076 14.914 -4.403 1.00 92.00 112 ILE A CA 1
ATOM 848 C C . ILE A 1 112 ? -8.887 15.153 -5.340 1.00 92.00 112 ILE A C 1
ATOM 850 O O . ILE A 1 112 ? -8.264 16.210 -5.292 1.00 92.00 112 ILE A O 1
ATOM 854 N N . LEU A 1 113 ? -8.603 14.175 -6.201 1.00 90.44 113 LEU A N 1
ATOM 855 C CA . LEU A 1 113 ? -7.647 14.255 -7.303 1.00 90.44 113 LEU A CA 1
ATOM 856 C C . LEU A 1 113 ? -8.395 14.005 -8.616 1.00 90.44 113 LEU A C 1
ATOM 858 O O . LEU A 1 113 ? -9.439 13.350 -8.615 1.00 90.44 113 LEU A O 1
ATOM 862 N N . SER A 1 114 ? -7.871 14.489 -9.739 1.00 92.56 114 SER A N 1
ATOM 863 C CA . SER A 1 114 ? -8.301 13.956 -11.036 1.00 92.56 114 SER A CA 1
ATOM 864 C C . SER A 1 114 ? -7.762 12.536 -11.245 1.00 92.56 114 SER A C 1
ATOM 866 O O . SER A 1 114 ? -6.765 12.143 -10.634 1.00 92.56 114 SER A O 1
ATOM 868 N N . GLU A 1 115 ? -8.417 11.758 -12.110 1.00 91.88 115 GLU A N 1
ATOM 869 C CA . GLU A 1 115 ? -7.945 10.412 -12.464 1.00 91.88 115 GLU A CA 1
ATOM 870 C C . GLU A 1 115 ? -6.535 10.468 -13.072 1.00 91.88 115 GLU A C 1
ATOM 872 O O . GLU A 1 115 ? -5.655 9.752 -12.606 1.00 91.88 115 GLU A O 1
ATOM 877 N N . ASP A 1 116 ? -6.279 11.404 -13.994 1.00 91.38 116 ASP A N 1
ATOM 878 C CA . ASP A 1 116 ? -4.953 11.617 -14.595 1.00 91.38 116 ASP A CA 1
ATOM 879 C C . ASP A 1 116 ? -3.868 11.897 -13.541 1.00 91.38 116 ASP A C 1
ATOM 881 O O . ASP A 1 116 ? -2.789 11.299 -13.571 1.00 91.38 116 ASP A O 1
ATOM 885 N N . GLU A 1 117 ? -4.144 12.785 -12.577 1.00 92.25 117 GLU A N 1
ATOM 886 C CA . GLU A 1 117 ? -3.210 13.084 -11.484 1.00 92.25 117 GLU A CA 1
ATOM 887 C C . GLU A 1 117 ? -2.960 11.855 -10.609 1.00 92.25 117 GLU A C 1
ATOM 889 O O . GLU A 1 117 ? -1.822 11.589 -10.223 1.00 92.25 117 GLU A O 1
ATOM 894 N N . ALA A 1 118 ? -4.000 11.080 -10.303 1.00 91.88 118 ALA A N 1
ATOM 895 C CA . ALA A 1 118 ? -3.858 9.846 -9.545 1.00 91.88 118 ALA A CA 1
ATOM 896 C C . ALA A 1 118 ? -2.999 8.814 -10.289 1.00 91.88 118 ALA A C 1
ATOM 898 O O . ALA A 1 118 ? -2.081 8.253 -9.688 1.00 91.88 118 ALA A O 1
ATOM 899 N N . CYS A 1 119 ? -3.233 8.611 -11.589 1.00 91.62 119 CYS A N 1
ATOM 900 C CA . CYS A 1 119 ? -2.463 7.669 -12.397 1.00 91.62 119 CYS A CA 1
ATOM 901 C C . CYS A 1 119 ? -0.974 8.054 -12.463 1.00 91.62 119 CYS A C 1
ATOM 903 O O . CYS A 1 119 ? -0.097 7.200 -12.302 1.00 91.62 119 CYS A O 1
ATOM 905 N N . VAL A 1 120 ? -0.675 9.347 -12.643 1.00 91.31 120 VAL A N 1
ATOM 906 C CA . VAL A 1 120 ? 0.703 9.866 -12.624 1.00 91.31 120 VAL A CA 1
ATOM 907 C C . VAL A 1 120 ? 1.346 9.649 -11.255 1.00 91.31 120 VAL A C 1
ATOM 909 O O . VAL A 1 120 ? 2.434 9.079 -11.179 1.00 91.31 120 VAL A O 1
ATOM 912 N N . ASN A 1 121 ? 0.655 10.012 -10.172 1.00 90.31 121 ASN A N 1
ATOM 913 C CA . ASN A 1 121 ? 1.179 9.889 -8.811 1.00 90.31 121 ASN A CA 1
ATOM 914 C C . ASN A 1 121 ? 1.524 8.439 -8.434 1.00 90.31 121 ASN A C 1
ATOM 916 O O . ASN A 1 121 ? 2.529 8.203 -7.764 1.00 90.31 121 ASN A O 1
ATOM 920 N N . ILE A 1 122 ? 0.725 7.456 -8.869 1.00 89.06 122 ILE A N 1
ATOM 921 C CA . ILE A 1 122 ? 1.010 6.035 -8.614 1.00 89.06 122 ILE A CA 1
ATOM 922 C C . ILE A 1 122 ? 2.350 5.637 -9.251 1.00 89.06 122 ILE A C 1
ATOM 924 O O . ILE A 1 122 ? 3.194 5.030 -8.587 1.00 89.06 122 ILE A O 1
ATOM 928 N N . ASN A 1 123 ? 2.593 6.028 -10.503 1.00 86.25 123 ASN A N 1
ATOM 929 C CA . ASN A 1 123 ? 3.861 5.746 -11.176 1.00 86.25 123 ASN A CA 1
ATOM 930 C C . ASN A 1 123 ? 5.036 6.525 -10.565 1.00 86.25 123 ASN A C 1
ATOM 932 O O . ASN A 1 123 ? 6.098 5.943 -10.348 1.00 86.25 123 ASN A O 1
ATOM 936 N N . GLU A 1 124 ? 4.850 7.800 -10.211 1.00 86.94 124 GLU A N 1
ATOM 937 C CA . GLU A 1 124 ? 5.897 8.608 -9.570 1.00 86.94 124 GLU A CA 1
ATOM 938 C C . GLU A 1 124 ? 6.335 8.028 -8.218 1.00 86.94 124 GLU A C 1
ATOM 940 O O . GLU A 1 124 ? 7.528 8.019 -7.901 1.00 86.94 124 GLU A O 1
ATOM 945 N N . ILE A 1 125 ? 5.397 7.492 -7.429 1.00 82.69 125 ILE A N 1
ATOM 946 C CA . ILE A 1 125 ? 5.719 6.791 -6.179 1.00 82.69 125 ILE A CA 1
ATOM 947 C C . ILE A 1 125 ? 6.561 5.551 -6.471 1.00 82.69 125 ILE A C 1
ATOM 949 O O . ILE A 1 125 ? 7.584 5.346 -5.818 1.00 82.69 125 ILE A O 1
ATOM 953 N N . ALA A 1 126 ? 6.178 4.745 -7.464 1.00 79.50 126 ALA A N 1
ATOM 954 C CA . ALA A 1 126 ? 6.959 3.571 -7.838 1.00 79.50 126 ALA A CA 1
ATOM 955 C C . ALA A 1 126 ? 8.388 3.949 -8.267 1.00 79.50 126 ALA A C 1
ATOM 957 O O . ALA A 1 126 ? 9.355 3.334 -7.814 1.00 79.50 126 ALA A O 1
ATOM 958 N N . GLU A 1 127 ? 8.547 4.988 -9.088 1.00 80.06 127 GLU A N 1
ATOM 959 C CA . GLU A 1 127 ? 9.858 5.465 -9.538 1.00 80.06 127 GLU A CA 1
ATOM 960 C C . GLU A 1 127 ? 10.715 5.993 -8.385 1.00 80.06 127 GLU A C 1
ATOM 962 O O . GLU A 1 127 ? 11.875 5.591 -8.241 1.00 80.06 127 GLU A O 1
ATOM 967 N N . ARG A 1 128 ? 10.146 6.854 -7.532 1.00 75.75 128 ARG A N 1
ATOM 968 C CA . ARG A 1 128 ? 10.838 7.450 -6.380 1.00 75.75 128 ARG A CA 1
ATOM 969 C C . ARG A 1 128 ? 11.345 6.393 -5.406 1.00 75.75 128 ARG A C 1
ATOM 971 O O . ARG A 1 128 ? 12.433 6.542 -4.847 1.00 75.75 128 ARG A O 1
ATOM 978 N N . GLU A 1 129 ? 10.580 5.324 -5.232 1.00 70.75 129 GLU A N 1
ATOM 979 C CA . GLU A 1 129 ? 10.915 4.212 -4.343 1.00 70.75 129 GLU A CA 1
ATOM 980 C C . GLU A 1 129 ? 11.789 3.142 -5.023 1.00 70.75 129 GLU A C 1
ATOM 982 O O . GLU A 1 129 ? 12.169 2.141 -4.409 1.00 70.75 129 GLU A O 1
ATOM 987 N N . GLY A 1 130 ? 12.173 3.365 -6.287 1.00 69.50 130 GLY A N 1
ATOM 988 C CA . GLY A 1 130 ? 13.033 2.470 -7.058 1.00 69.50 130 GLY A CA 1
ATOM 989 C C . GLY A 1 130 ? 12.348 1.167 -7.481 1.00 69.50 130 GLY A C 1
ATOM 990 O O . GLY A 1 130 ? 13.025 0.196 -7.834 1.00 69.50 130 GLY A O 1
ATOM 991 N N . TRP A 1 131 ? 11.017 1.121 -7.459 1.00 76.81 131 TRP A N 1
ATOM 992 C CA . TRP A 1 131 ? 10.190 -0.027 -7.829 1.00 76.81 131 TRP A CA 1
ATOM 993 C C . TRP A 1 131 ? 10.062 -0.142 -9.340 1.00 76.81 131 TRP A C 1
ATOM 995 O O . TRP A 1 131 ? 9.030 0.113 -9.946 1.00 76.81 131 TRP A O 1
ATOM 1005 N N . THR A 1 132 ? 11.158 -0.559 -9.956 1.00 73.69 132 THR A N 1
ATOM 1006 C CA . THR A 1 132 ? 11.286 -0.640 -11.416 1.00 73.69 132 THR A CA 1
ATOM 1007 C C . THR A 1 132 ? 11.027 -2.043 -11.968 1.00 73.69 132 THR A C 1
ATOM 1009 O O . THR A 1 132 ? 10.940 -2.233 -13.181 1.00 73.69 132 THR A O 1
ATOM 1012 N N . SER A 1 133 ? 10.902 -3.056 -11.103 1.00 74.69 133 SER A N 1
ATOM 1013 C CA . SER A 1 133 ? 10.615 -4.422 -11.543 1.00 74.69 133 SER A CA 1
ATOM 1014 C C . SER A 1 133 ? 9.147 -4.569 -11.949 1.00 74.69 133 SER A C 1
ATOM 1016 O O . SER A 1 133 ? 8.255 -3.989 -11.331 1.00 74.69 133 SER A O 1
ATOM 1018 N N . ARG A 1 134 ? 8.871 -5.420 -12.947 1.00 75.81 134 ARG A N 1
ATOM 1019 C CA . ARG A 1 134 ? 7.492 -5.716 -13.381 1.00 75.81 134 ARG A CA 1
ATOM 1020 C C . ARG A 1 134 ? 6.597 -6.173 -12.230 1.00 75.81 134 ARG A C 1
ATOM 1022 O O . ARG A 1 134 ? 5.440 -5.787 -12.167 1.00 75.81 134 ARG A O 1
ATOM 1029 N N . ASN A 1 135 ? 7.135 -6.972 -11.309 1.00 75.00 135 ASN A N 1
ATOM 1030 C CA . ASN A 1 135 ? 6.382 -7.460 -10.155 1.00 75.00 135 ASN A CA 1
ATOM 1031 C C . ASN A 1 135 ? 6.050 -6.337 -9.169 1.00 75.00 135 ASN A C 1
ATOM 1033 O O . ASN A 1 135 ? 4.961 -6.335 -8.606 1.00 75.00 135 ASN A O 1
ATOM 1037 N N . ALA A 1 136 ? 6.968 -5.393 -8.952 1.00 76.06 136 ALA A N 1
ATOM 1038 C CA . ALA A 1 136 ? 6.712 -4.251 -8.082 1.00 76.06 136 ALA A CA 1
ATOM 1039 C C . ALA A 1 136 ? 5.662 -3.312 -8.698 1.00 76.06 136 ALA A C 1
ATOM 1041 O O . ALA A 1 136 ? 4.721 -2.917 -8.014 1.00 76.06 136 ALA A O 1
ATOM 1042 N N . LEU A 1 137 ? 5.754 -3.064 -10.008 1.00 80.38 137 LEU A N 1
ATOM 1043 C CA . LEU A 1 137 ? 4.768 -2.275 -10.747 1.00 80.38 137 LEU A CA 1
ATOM 1044 C C . LEU A 1 137 ? 3.390 -2.954 -10.786 1.00 80.38 137 LEU A C 1
ATOM 1046 O O . LEU A 1 137 ? 2.386 -2.320 -10.497 1.00 80.38 137 LEU A O 1
ATOM 1050 N N . LYS A 1 138 ? 3.316 -4.269 -11.006 1.00 80.94 138 LYS A N 1
ATOM 1051 C CA . LYS A 1 138 ? 2.042 -4.998 -10.890 1.00 80.94 138 LYS A CA 1
ATOM 1052 C C . LYS A 1 138 ? 1.422 -4.868 -9.495 1.00 80.94 138 LYS A C 1
ATOM 1054 O O . LYS A 1 138 ? 0.214 -4.732 -9.363 1.00 80.94 138 LYS A O 1
ATOM 1059 N N . ARG A 1 139 ? 2.247 -4.906 -8.445 1.00 80.12 139 ARG A N 1
ATOM 1060 C CA . ARG A 1 139 ? 1.785 -4.828 -7.052 1.00 80.12 139 ARG A CA 1
ATOM 1061 C C . ARG A 1 139 ? 1.283 -3.445 -6.662 1.00 80.12 139 ARG A C 1
ATOM 1063 O O . ARG A 1 139 ? 0.341 -3.382 -5.884 1.00 80.12 139 ARG A O 1
ATOM 1070 N N . ILE A 1 140 ? 1.897 -2.360 -7.140 1.00 85.44 140 ILE A N 1
ATOM 1071 C CA . ILE A 1 140 ? 1.425 -1.010 -6.792 1.00 85.44 140 ILE A CA 1
ATOM 1072 C C . ILE A 1 140 ? 0.062 -0.709 -7.433 1.00 85.44 140 ILE A C 1
ATOM 1074 O O . ILE A 1 140 ? -0.760 -0.045 -6.807 1.00 85.44 140 ILE A O 1
ATOM 1078 N N . TRP A 1 141 ? -0.185 -1.273 -8.617 1.00 87.69 141 TRP A N 1
ATOM 1079 C CA . TRP A 1 141 ? -1.418 -1.130 -9.393 1.00 87.69 141 TRP A CA 1
ATOM 1080 C C . TRP A 1 141 ? -2.514 -2.149 -9.035 1.00 87.69 141 TRP A C 1
ATOM 1082 O O . TRP A 1 141 ? -3.681 -1.949 -9.362 1.00 87.69 141 TRP A O 1
ATOM 1092 N N . GLU A 1 142 ? -2.184 -3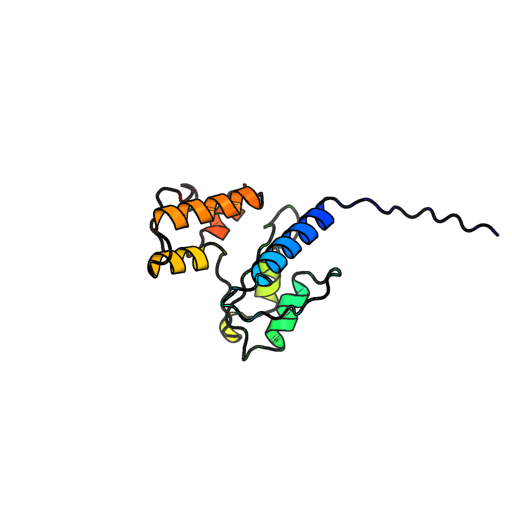.225 -8.312 1.00 86.19 142 GLU A N 1
ATOM 1093 C CA . GLU A 1 142 ? -3.137 -4.288 -7.975 1.00 86.19 142 GLU A CA 1
ATOM 1094 C C . GLU A 1 142 ? -4.375 -3.738 -7.245 1.00 86.19 142 GLU A C 1
ATOM 1096 O O . GLU A 1 142 ? -4.281 -3.210 -6.133 1.00 86.19 142 GLU A O 1
ATOM 1101 N N . GLY A 1 143 ? -5.546 -3.896 -7.868 1.00 87.38 143 GLY A N 1
ATOM 1102 C CA . GLY A 1 143 ? -6.833 -3.493 -7.300 1.00 87.38 143 GLY A CA 1
ATOM 1103 C C . GLY A 1 143 ? -7.115 -1.989 -7.331 1.00 87.38 143 GLY A C 1
ATOM 1104 O O . GLY A 1 143 ? -8.105 -1.572 -6.730 1.00 87.38 143 GLY A O 1
ATOM 1105 N N . VAL A 1 144 ? -6.279 -1.182 -7.999 1.00 91.62 144 VAL A N 1
ATOM 1106 C CA . VAL A 1 144 ? -6.527 0.254 -8.184 1.00 91.62 144 VAL A CA 1
ATOM 1107 C C . VAL A 1 144 ? -7.829 0.447 -8.968 1.00 91.62 144 VAL A C 1
ATOM 1109 O O . VAL A 1 144 ? -7.986 -0.131 -10.040 1.00 91.62 144 VAL A O 1
ATOM 1112 N N . PRO A 1 145 ? -8.786 1.237 -8.455 1.00 89.38 145 PRO A N 1
ATOM 1113 C CA . PRO A 1 145 ? -10.109 1.334 -9.055 1.00 89.38 145 PRO A CA 1
ATOM 1114 C C . PRO A 1 145 ? -10.194 2.481 -10.080 1.00 89.38 145 PRO A C 1
ATOM 1116 O O . PRO A 1 145 ? -11.128 3.284 -10.025 1.00 89.38 145 PRO A O 1
ATOM 1119 N N . LEU A 1 146 ? -9.203 2.568 -10.974 1.00 87.44 146 LEU A N 1
ATOM 1120 C CA . LEU A 1 146 ? -9.077 3.580 -12.029 1.00 87.44 146 LEU A CA 1
ATOM 1121 C C . LEU A 1 146 ? -8.826 2.914 -13.385 1.00 87.44 146 LEU A C 1
ATOM 1123 O O . LEU A 1 146 ? -8.255 1.829 -13.435 1.00 87.44 146 LEU A O 1
ATOM 1127 N N . ASP A 1 147 ? -9.231 3.587 -14.460 1.00 85.06 147 ASP A N 1
ATOM 1128 C CA . ASP A 1 147 ? -8.911 3.211 -15.840 1.00 85.06 147 ASP A CA 1
ATOM 1129 C C . ASP A 1 147 ? -7.771 4.118 -16.323 1.00 85.06 147 ASP A C 1
ATOM 1131 O O . ASP A 1 147 ? -7.997 5.258 -16.726 1.00 85.06 147 ASP A O 1
ATOM 1135 N N . CYS A 1 148 ? -6.528 3.664 -16.142 1.00 79.69 148 CYS A N 1
ATOM 1136 C CA . CYS A 1 148 ? -5.339 4.477 -16.378 1.00 79.69 148 CYS A CA 1
ATOM 1137 C C . CYS A 1 148 ? -4.638 4.063 -17.673 1.00 79.69 148 CYS A C 1
ATOM 1139 O O . CYS A 1 148 ? -4.039 2.993 -17.740 1.00 79.69 148 CYS A O 1
ATOM 1141 N N . ASP A 1 149 ? -4.551 4.975 -18.642 1.00 73.19 149 ASP A N 1
ATOM 1142 C CA . ASP A 1 149 ? -3.711 4.796 -19.840 1.00 73.19 149 ASP A CA 1
ATOM 1143 C C . ASP A 1 149 ? -2.207 4.678 -19.495 1.00 73.19 149 ASP A C 1
ATOM 1145 O O . ASP A 1 149 ? -1.387 4.267 -20.317 1.00 73.19 149 ASP A O 1
ATOM 1149 N N . GLN A 1 150 ? -1.826 5.087 -18.281 1.00 68.88 150 GLN A N 1
ATOM 1150 C CA . GLN A 1 150 ? -0.470 5.023 -17.736 1.00 68.88 150 GLN A CA 1
ATOM 1151 C C . GLN A 1 150 ? -0.214 3.748 -16.916 1.00 68.88 150 GLN A C 1
ATOM 1153 O O . GLN A 1 150 ? 0.881 3.601 -16.360 1.00 68.88 150 GLN A O 1
ATOM 1158 N N . GLU A 1 151 ? -1.190 2.840 -16.808 1.00 69.69 151 GLU A N 1
ATOM 1159 C CA . GLU A 1 151 ? -0.964 1.516 -16.235 1.00 69.69 151 GLU A CA 1
ATOM 1160 C C . GLU A 1 151 ? 0.020 0.731 -17.128 1.00 69.69 151 GLU A C 1
ATOM 1162 O O . GLU A 1 151 ? -0.115 0.712 -18.355 1.00 69.69 151 GLU A O 1
ATOM 1167 N N . PRO A 1 152 ? 1.055 0.087 -16.561 1.00 67.44 152 PRO A N 1
ATOM 1168 C CA . PRO A 1 152 ? 1.989 -0.687 -17.365 1.00 67.44 152 PRO A CA 1
ATOM 1169 C C . PRO A 1 152 ? 1.309 -1.825 -18.147 1.00 67.44 152 PRO A C 1
ATOM 1171 O O . PRO A 1 152 ? 0.757 -2.747 -17.553 1.00 67.44 152 PRO A O 1
ATOM 1174 N N . GLU A 1 153 ? 1.473 -1.838 -19.477 1.00 67.38 153 GLU A N 1
ATOM 1175 C CA . GLU A 1 153 ? 0.841 -2.797 -20.415 1.00 67.38 153 GLU A CA 1
ATOM 1176 C C . GLU A 1 153 ? 1.048 -4.291 -20.078 1.00 67.38 153 GLU A C 1
ATOM 1178 O O . GLU A 1 153 ? 0.358 -5.162 -20.592 1.00 67.38 153 GLU A O 1
ATOM 1183 N N . PHE A 1 154 ? 2.030 -4.629 -19.238 1.00 63.56 154 PHE A N 1
ATOM 1184 C CA . PHE A 1 154 ? 2.325 -6.008 -18.830 1.00 63.56 154 PHE A CA 1
ATOM 1185 C C . PHE A 1 154 ? 1.541 -6.478 -17.593 1.00 63.56 154 PHE A C 1
ATOM 1187 O O . PHE A 1 154 ? 1.868 -7.535 -17.039 1.00 63.56 154 PHE A O 1
ATOM 1194 N N . ILE A 1 155 ? 0.598 -5.673 -17.099 1.00 57.56 155 ILE A N 1
ATOM 1195 C CA . ILE A 1 155 ? -0.238 -6.008 -15.942 1.00 57.56 155 ILE A CA 1
ATOM 1196 C C . ILE A 1 155 ? -1.449 -6.876 -16.338 1.00 57.56 155 ILE A C 1
ATOM 1198 O O . ILE A 1 155 ? -1.910 -7.638 -15.479 1.00 57.56 155 ILE A O 1
ATOM 1202 N N . GLU A 1 156 ? -1.847 -6.869 -17.621 1.00 49.75 156 GLU A N 1
ATOM 1203 C CA . GLU A 1 156 ? -2.874 -7.755 -18.214 1.00 49.75 156 GLU A CA 1
ATOM 1204 C C . GLU A 1 156 ? -2.566 -9.263 -18.087 1.00 49.75 156 GLU A C 1
ATOM 1206 O O . GLU A 1 156 ? -1.411 -9.698 -18.332 1.00 49.75 156 GLU A O 1
#

Secondary structure (DSSP, 8-state):
------------HHHHHHHHHHHHHHHHHTSTT--------S-TTT--HHHHHHHHHH-TTT--B--------SSSSSHHHHHHHHHS-HHHHT-B---SHHHHHHHHHTTSS-HHHHHHHHHHHHHHTT--SHHHHHHHHTT--S--TTS-GGG-

pLDDT: mean 73.97, std 16.52, range [29.69, 92.75]

Sequence (156 aa):
MKLHSQGTDSFDAGNQQRADAAQRVLDTLDADESPLDYEFCGSIQEEGEWSVAEMVKQNLDTIEIILMMDRGDTEMADGGRSYVRRQLDLKDAGVAMPSLGVPIGLLAQQGILSEDEACVNINEIAEREGWTSRNALKRIWEGVPLDCDQEPEFIE

InterPro domains:
  IPR058700 PIN domain-containing protein, halobacteria [PF26499] (19-150)

Radius of gyration: 18.48 Å; chains: 1; bounding box: 60×38×49 Å